Protein AF-A0A0C2CC56-F1 (afdb_monomer_lite)

InterPro domains:
  IPR000242 Tyrosine-specific protein phosphatase, PTPase domain [PF00102] (24-104)
  IPR000242 Tyrosine-specific protein phosphatase, PTPase domain [PR00700] (27-44)
  IPR000242 Tyrosine-specific protein phosphatase, PTPase domain [PR00700] (62-80)
  IPR000242 Tyrosine-specific protein phosphatase, PTPase domain [PS50055] (1-120)
  IPR000387 Tyrosine-specific protein phosphatases domain [PS50056] (48-109)
  IPR003595 Protein-tyrosine phosphatase, catalytic [SM00404] (28-116)
  IPR016130 Protein-tyrosine phosphatase, active site [PS00383] (65-75)
  IPR029021 Protein-tyrosine phosphatase-like [G3DSA:3.90.190.10] (19-112)
  IPR029021 Protein-tyrosine phosphatase-like [SSF52799] (1-109)
  IPR052782 Oocyte-to-zygote transition regulator [PTHR46163] (21-103)

Secondary structure (DSSP, 8-state):
--S-SEETTEE-S---S-SS--S--SS--------S--TTS--SS-THHHHHHHHHHTTS-S-EE--SSSSHHHHHHHHHHHHHHHHHTT-S--HHHHHHHHHHHHTT--S-EE------

pLDDT: mean 77.08, std 14.2, range [37.19, 93.75]

Structure (mmCIF, N/CA/C/O backbone):
data_AF-A0A0C2CC56-F1
#
_entry.id   AF-A0A0C2CC56-F1
#
loop_
_atom_site.group_PDB
_atom_site.id
_atom_site.type_symbol
_atom_site.label_atom_id
_atom_site.label_alt_id
_atom_site.label_comp_id
_atom_site.label_asym_id
_atom_site.label_entity_id
_atom_site.label_seq_id
_atom_site.pdbx_PDB_ins_code
_atom_site.Cartn_x
_atom_site.Cartn_y
_atom_site.Cartn_z
_atom_site.occupancy
_atom_site.B_iso_or_equiv
_atom_site.auth_seq_id
_atom_site.auth_comp_id
_atom_site.auth_asym_id
_atom_site.auth_atom_id
_atom_site.pdbx_PDB_model_num
ATOM 1 N N . MET A 1 1 ? -1.787 -0.848 -7.251 1.00 91.38 1 MET A N 1
ATOM 2 C CA . MET A 1 1 ? -0.434 -1.440 -7.243 1.00 91.38 1 MET A CA 1
ATOM 3 C C . MET A 1 1 ? 0.472 -0.763 -6.215 1.00 91.38 1 MET A C 1
ATOM 5 O O . MET A 1 1 ? 0.595 0.455 -6.232 1.00 91.38 1 MET A O 1
ATOM 9 N N . LEU A 1 2 ? 1.100 -1.536 -5.320 1.00 91.25 2 LEU A N 1
ATOM 10 C CA . LEU A 1 2 ? 1.951 -1.042 -4.216 1.00 91.25 2 LEU A CA 1
ATOM 11 C C . LEU A 1 2 ? 3.457 -1.315 -4.403 1.00 91.25 2 LEU A C 1
ATOM 13 O O . LEU A 1 2 ? 4.220 -1.233 -3.443 1.00 91.25 2 LEU A O 1
ATOM 17 N N . CYS A 1 3 ? 3.886 -1.728 -5.593 1.00 91.12 3 CYS A N 1
ATOM 18 C CA . CYS A 1 3 ? 5.291 -1.983 -5.905 1.00 91.12 3 CYS A CA 1
ATOM 19 C C . CYS A 1 3 ? 5.632 -1.470 -7.294 1.00 91.12 3 CYS A C 1
ATOM 21 O O . CYS A 1 3 ? 4.751 -1.382 -8.145 1.00 91.12 3 CYS A O 1
ATOM 23 N N . ASN A 1 4 ? 6.900 -1.173 -7.554 1.00 92.62 4 ASN A N 1
ATOM 24 C CA . ASN A 1 4 ? 7.348 -0.945 -8.928 1.00 92.62 4 ASN A CA 1
ATOM 25 C C . ASN A 1 4 ? 7.403 -2.273 -9.697 1.00 92.62 4 ASN A C 1
ATOM 27 O O . ASN A 1 4 ? 7.420 -3.343 -9.091 1.00 92.62 4 ASN A O 1
ATOM 31 N N . VAL A 1 5 ? 7.430 -2.213 -11.032 1.00 93.75 5 VAL A N 1
ATOM 32 C CA . VAL A 1 5 ? 7.683 -3.392 -11.891 1.00 93.75 5 VAL A CA 1
ATOM 33 C C . VAL A 1 5 ? 9.079 -3.954 -11.592 1.00 93.75 5 VAL A C 1
ATOM 35 O O . VAL A 1 5 ? 9.258 -5.165 -11.465 1.00 93.75 5 VAL A O 1
ATOM 38 N N . MET A 1 6 ? 10.045 -3.055 -11.372 1.00 92.88 6 MET A N 1
ATOM 39 C CA . MET A 1 6 ? 11.431 -3.355 -11.017 1.00 92.88 6 MET A CA 1
ATOM 40 C C . MET A 1 6 ? 11.840 -2.601 -9.747 1.00 92.88 6 MET A C 1
ATOM 42 O O . MET A 1 6 ? 11.600 -1.402 -9.629 1.00 92.88 6 MET A O 1
ATOM 46 N N . GLU A 1 7 ? 12.513 -3.280 -8.817 1.00 90.44 7 GLU A N 1
ATOM 47 C CA . GLU A 1 7 ? 13.088 -2.674 -7.607 1.00 90.44 7 GLU A CA 1
ATOM 48 C C . GLU A 1 7 ? 14.502 -3.226 -7.382 1.00 90.44 7 GLU A C 1
ATOM 50 O O . GLU A 1 7 ? 14.695 -4.442 -7.341 1.00 90.44 7 GLU A O 1
ATOM 55 N N . CYS A 1 8 ? 15.503 -2.346 -7.249 1.00 88.69 8 CYS A N 1
ATOM 56 C CA . CYS A 1 8 ? 16.918 -2.723 -7.078 1.00 88.69 8 CYS A CA 1
ATOM 57 C C . CYS A 1 8 ? 17.408 -3.758 -8.116 1.00 88.69 8 CYS A C 1
ATOM 59 O O . CYS A 1 8 ? 18.073 -4.733 -7.766 1.00 88.69 8 CYS A O 1
ATOM 61 N N . GLY A 1 9 ? 17.018 -3.583 -9.384 1.00 89.81 9 GLY A N 1
ATOM 62 C CA . GLY A 1 9 ? 17.383 -4.485 -10.483 1.00 89.81 9 GLY A CA 1
ATOM 63 C C . GLY A 1 9 ? 16.667 -5.840 -10.479 1.00 89.81 9 GLY A C 1
ATOM 64 O O . GLY A 1 9 ? 16.983 -6.686 -11.307 1.00 89.81 9 GLY A O 1
ATOM 65 N N . LYS A 1 10 ? 15.701 -6.064 -9.579 1.00 90.00 10 LYS A N 1
ATOM 66 C CA . LYS A 1 10 ? 14.931 -7.312 -9.502 1.00 90.00 10 LYS A CA 1
ATOM 67 C C . LYS A 1 10 ? 13.489 -7.095 -9.965 1.00 90.00 10 LYS A C 1
ATOM 69 O O . LYS A 1 10 ? 12.879 -6.111 -9.534 1.00 90.00 10 LYS A O 1
ATOM 74 N N . PRO A 1 11 ? 12.922 -8.013 -10.767 1.00 92.75 11 PRO A N 1
ATOM 75 C CA . PRO A 1 11 ? 11.511 -7.965 -11.121 1.00 92.75 11 PRO A CA 1
ATOM 76 C C . PRO A 1 11 ? 10.643 -8.204 -9.886 1.00 92.75 11 PRO A C 1
ATOM 78 O O . PRO A 1 11 ? 10.957 -9.032 -9.027 1.00 92.75 11 PRO A O 1
ATOM 81 N N . LYS A 1 12 ? 9.558 -7.438 -9.789 1.00 92.44 12 LYS A N 1
ATOM 82 C CA . LYS A 1 12 ? 8.592 -7.488 -8.685 1.00 92.44 12 LYS A CA 1
ATOM 83 C C . LYS A 1 12 ? 7.172 -7.739 -9.163 1.00 92.44 12 LYS A C 1
ATOM 85 O O . LYS A 1 12 ? 6.434 -8.435 -8.470 1.00 92.44 12 LYS A O 1
ATOM 90 N N . CYS A 1 13 ? 6.793 -7.192 -10.308 1.00 93.00 13 CYS A N 1
ATOM 91 C CA . CYS A 1 13 ? 5.484 -7.382 -10.917 1.00 93.00 13 CYS A CA 1
ATOM 92 C C . CYS A 1 13 ? 5.632 -7.220 -12.427 1.00 93.00 13 CYS A C 1
ATOM 94 O O . CYS A 1 13 ? 6.438 -6.404 -12.864 1.00 93.00 13 CYS A O 1
ATOM 96 N N . GLU A 1 14 ? 4.879 -7.981 -13.210 1.00 93.31 14 GLU A N 1
ATOM 97 C CA . GLU A 1 14 ? 4.813 -7.783 -14.656 1.00 93.31 14 GLU A CA 1
ATOM 98 C C . GLU A 1 14 ? 3.949 -6.563 -14.977 1.00 93.31 14 GLU A C 1
ATOM 100 O O . GLU A 1 14 ? 2.962 -6.279 -14.293 1.00 93.31 14 GLU A O 1
ATOM 105 N N . GLN A 1 15 ? 4.317 -5.822 -16.020 1.00 93.06 15 GLN A N 1
ATOM 106 C CA . GLN A 1 15 ? 3.496 -4.713 -16.478 1.00 93.06 15 GLN A CA 1
ATOM 107 C C . GLN A 1 15 ? 2.264 -5.257 -17.214 1.00 93.06 15 GLN A C 1
ATOM 109 O O . GLN A 1 15 ? 2.371 -5.748 -18.332 1.00 93.06 15 GLN A O 1
ATOM 114 N N . TYR A 1 16 ? 1.094 -5.134 -16.587 1.00 91.56 16 TYR A N 1
ATOM 115 C CA . TYR A 1 16 ? -0.184 -5.619 -17.125 1.00 91.56 16 TYR A CA 1
ATOM 116 C C . TYR A 1 16 ? -1.067 -4.516 -17.730 1.00 91.56 16 TYR A C 1
ATOM 118 O O . TYR A 1 16 ? -2.164 -4.797 -18.207 1.00 91.56 16 TYR A O 1
ATOM 126 N N . TRP A 1 17 ? -0.630 -3.254 -17.681 1.00 90.19 17 TRP A N 1
ATOM 127 C CA . TRP A 1 17 ? -1.315 -2.130 -18.322 1.00 90.19 17 TRP A CA 1
ATOM 128 C C . TRP A 1 17 ? -0.580 -1.717 -19.602 1.00 90.19 17 TRP A C 1
ATOM 130 O O . TRP A 1 17 ? 0.655 -1.789 -19.657 1.00 90.19 17 TRP A O 1
ATOM 140 N N . PRO A 1 18 ? -1.310 -1.261 -20.631 1.00 88.62 18 PRO A N 1
ATOM 141 C CA . PRO A 1 18 ? -0.695 -0.879 -21.890 1.00 88.62 18 PRO A CA 1
ATOM 142 C C . PRO A 1 18 ? 0.103 0.429 -21.745 1.00 88.62 18 PRO A C 1
ATOM 144 O O . PRO A 1 18 ? -0.241 1.297 -20.941 1.00 88.62 18 PRO A O 1
ATOM 147 N N . LEU A 1 19 ? 1.184 0.567 -22.522 1.00 85.50 19 LEU A N 1
ATOM 148 C CA . LEU A 1 19 ? 1.959 1.817 -22.618 1.00 85.50 19 LEU A CA 1
ATOM 149 C C . LEU A 1 19 ? 1.279 2.850 -23.527 1.00 85.50 19 LEU A C 1
ATOM 151 O O . LEU A 1 19 ? 1.541 4.045 -23.408 1.00 85.50 19 LEU A O 1
ATOM 155 N N . THR A 1 20 ? 0.408 2.383 -24.417 1.00 84.06 20 THR A N 1
ATOM 156 C CA . THR A 1 20 ? -0.322 3.170 -25.410 1.00 84.06 20 THR A CA 1
ATOM 157 C C . THR A 1 20 ? -1.819 2.899 -25.286 1.00 84.06 20 THR A C 1
ATOM 159 O O . THR A 1 20 ? -2.249 1.777 -25.022 1.00 84.06 20 THR A O 1
ATOM 162 N N . ALA A 1 21 ? -2.637 3.943 -25.409 1.00 77.25 21 ALA A N 1
ATOM 163 C CA . ALA A 1 21 ? -4.088 3.810 -25.339 1.00 77.25 21 ALA A CA 1
ATOM 164 C C . ALA A 1 21 ? -4.632 3.508 -26.740 1.00 77.25 21 ALA A C 1
ATOM 166 O O . ALA A 1 21 ? -4.942 4.425 -27.493 1.00 77.25 21 ALA A O 1
ATOM 167 N N . ASP A 1 22 ? -4.736 2.226 -27.086 1.00 68.88 22 ASP A N 1
ATOM 168 C CA . ASP A 1 22 ? -5.030 1.823 -28.468 1.00 68.88 22 ASP A CA 1
ATOM 169 C C . ASP A 1 22 ? -6.518 1.525 -28.729 1.00 68.88 22 ASP A C 1
ATOM 171 O O . ASP A 1 22 ? -6.892 1.098 -29.821 1.00 68.88 22 ASP A O 1
ATOM 175 N N . THR A 1 23 ? -7.417 1.724 -27.755 1.00 68.81 23 THR A N 1
ATOM 176 C CA . THR A 1 23 ? -8.850 1.428 -27.954 1.00 68.81 23 THR A CA 1
ATOM 177 C C . THR A 1 23 ? -9.760 2.254 -27.037 1.00 68.81 23 THR A C 1
ATOM 179 O O . THR A 1 23 ? -9.436 2.423 -25.858 1.00 68.81 23 THR A O 1
ATOM 182 N N . PRO A 1 24 ? -10.922 2.744 -27.518 1.00 70.69 24 PRO A N 1
ATOM 183 C CA . PRO A 1 24 ? -11.949 3.294 -26.637 1.00 70.69 24 PRO A CA 1
ATOM 184 C C . PRO A 1 24 ? -12.420 2.217 -25.648 1.00 70.69 24 PRO A C 1
ATOM 186 O O . PRO A 1 24 ? -12.920 1.163 -26.038 1.00 70.69 24 PRO A O 1
ATOM 189 N N . ALA A 1 25 ? -12.219 2.471 -24.355 1.00 65.06 25 ALA A N 1
ATOM 190 C CA . ALA A 1 25 ? -12.508 1.507 -23.302 1.00 65.06 25 ALA A CA 1
ATOM 191 C C . ALA A 1 25 ? -14.016 1.434 -23.001 1.00 65.06 25 ALA A C 1
ATOM 193 O O . 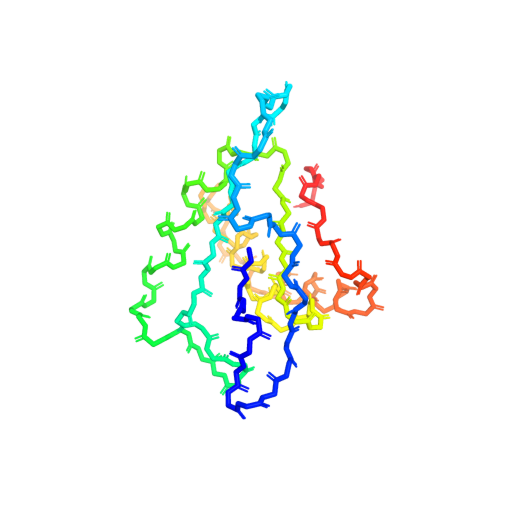ALA A 1 25 ? -14.644 2.445 -22.695 1.00 65.06 25 ALA A O 1
ATOM 194 N N . GLN A 1 26 ? -14.584 0.224 -23.023 1.00 77.75 26 GLN A N 1
ATOM 195 C CA . GLN A 1 26 ? -15.968 -0.042 -22.600 1.00 77.75 26 GLN A CA 1
ATOM 196 C C . GLN A 1 26 ? -16.141 0.042 -21.068 1.00 77.75 26 GLN A C 1
ATOM 198 O O . GLN A 1 26 ? -17.238 0.299 -20.571 1.00 77.75 26 GLN A O 1
ATOM 203 N N . HIS A 1 27 ? -15.048 -0.137 -20.316 1.00 82.06 27 HIS A N 1
ATOM 204 C CA . HIS A 1 27 ? -14.996 -0.041 -18.858 1.00 82.06 27 HIS A CA 1
ATOM 205 C C . HIS A 1 27 ? -13.787 0.785 -18.416 1.00 82.06 27 HIS A C 1
ATOM 207 O O . HIS A 1 27 ? -12.667 0.545 -18.866 1.00 82.06 27 HIS A O 1
ATOM 213 N N . SER A 1 28 ? -14.010 1.750 -17.523 1.00 81.44 28 SER A N 1
ATOM 214 C CA . SER A 1 28 ? -12.948 2.569 -16.941 1.00 81.44 28 SER A CA 1
ATOM 215 C C . SER A 1 28 ? -12.424 1.936 -15.652 1.00 81.44 28 SER A C 1
ATOM 217 O O . SER A 1 28 ? -13.185 1.557 -14.764 1.00 81.44 28 SER A O 1
ATOM 219 N N . VAL A 1 29 ? -11.101 1.833 -15.542 1.00 84.25 29 VAL A N 1
ATOM 220 C CA . VAL A 1 29 ? -10.411 1.366 -14.335 1.00 84.25 29 VAL A CA 1
ATOM 221 C C . VAL A 1 29 ? -9.425 2.444 -13.911 1.00 84.25 29 VAL A C 1
ATOM 223 O O . VAL A 1 29 ? -8.557 2.834 -14.688 1.00 84.25 29 VAL A O 1
ATOM 226 N N . GLU A 1 30 ? -9.541 2.925 -12.674 1.00 85.38 30 GLU A N 1
ATOM 227 C CA . GLU A 1 30 ? -8.559 3.849 -12.105 1.00 85.38 30 GLU A CA 1
ATOM 228 C C . GLU A 1 30 ? -7.420 3.044 -11.467 1.00 85.38 30 GLU A C 1
ATOM 230 O O . GLU A 1 30 ? -7.591 2.387 -10.437 1.00 85.38 30 GLU A O 1
ATOM 235 N N . HIS A 1 31 ? -6.244 3.073 -12.096 1.00 87.81 31 HIS A N 1
ATOM 236 C CA . HIS A 1 31 ? -5.073 2.358 -11.603 1.00 87.81 31 HIS A CA 1
ATOM 237 C C . HIS A 1 31 ? -4.187 3.266 -10.740 1.00 87.81 31 HIS A C 1
ATOM 239 O O . HIS A 1 31 ? -3.501 4.158 -11.234 1.00 87.81 31 HIS A O 1
ATOM 245 N N . PHE A 1 32 ? -4.172 3.010 -9.431 1.00 88.81 32 PHE A N 1
ATOM 246 C CA . PHE A 1 32 ? -3.292 3.698 -8.487 1.00 88.81 32 PHE A CA 1
ATOM 247 C C . PHE A 1 32 ? -1.971 2.959 -8.314 1.00 88.81 32 PHE A C 1
ATOM 249 O O . PHE A 1 32 ? -1.947 1.846 -7.780 1.00 88.81 32 PHE A O 1
ATOM 256 N N . HIS A 1 33 ? -0.868 3.601 -8.690 1.00 90.88 33 HIS A N 1
ATOM 257 C CA . HIS A 1 33 ? 0.477 3.057 -8.529 1.00 90.88 33 HIS A CA 1
ATOM 258 C C . HIS A 1 33 ? 1.263 3.828 -7.465 1.00 90.88 33 HIS A C 1
ATOM 260 O O . HIS A 1 33 ? 1.609 4.990 -7.656 1.00 90.88 33 HIS A O 1
ATOM 266 N N . TRP A 1 34 ? 1.544 3.181 -6.331 1.00 89.19 34 TRP A N 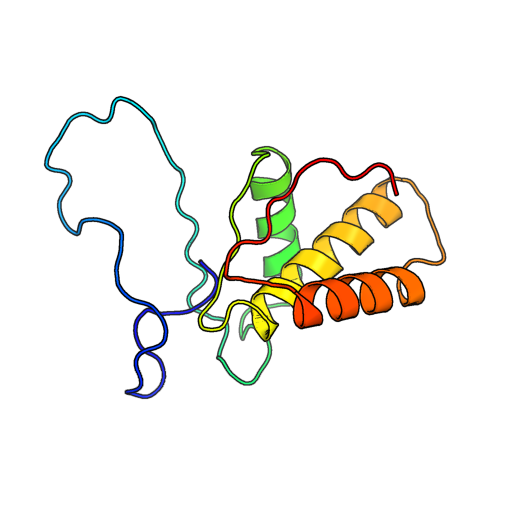1
ATOM 267 C CA . TRP A 1 34 ? 2.403 3.739 -5.287 1.00 89.19 34 TRP A CA 1
ATOM 268 C C . TRP A 1 34 ? 3.837 3.231 -5.461 1.00 89.19 34 TRP A C 1
ATOM 270 O O . TRP A 1 34 ? 4.133 2.069 -5.186 1.00 89.19 34 TRP A O 1
ATOM 280 N N . THR A 1 35 ? 4.717 4.114 -5.924 1.00 87.31 35 THR A N 1
ATOM 281 C CA . THR A 1 35 ? 6.099 3.792 -6.323 1.00 87.31 35 THR A CA 1
ATOM 282 C C . THR A 1 35 ? 7.138 4.001 -5.217 1.00 87.31 35 THR A C 1
ATOM 284 O O . THR A 1 35 ? 8.257 3.503 -5.318 1.00 87.31 35 THR A O 1
ATOM 287 N N . ASP A 1 36 ? 6.762 4.703 -4.148 1.00 86.12 36 ASP A N 1
ATOM 288 C CA . ASP A 1 36 ? 7.638 5.135 -3.050 1.00 86.12 36 ASP A CA 1
ATOM 289 C C . ASP A 1 36 ? 7.618 4.190 -1.826 1.00 86.12 36 ASP A C 1
ATOM 291 O O . ASP A 1 36 ? 8.046 4.543 -0.727 1.00 86.12 36 ASP A O 1
ATOM 295 N N . TRP A 1 37 ? 7.092 2.972 -1.990 1.00 87.50 37 TRP A N 1
ATOM 296 C CA . TRP A 1 37 ? 7.105 1.954 -0.939 1.00 87.50 37 TRP A CA 1
ATOM 297 C C . TRP A 1 37 ? 8.134 0.862 -1.259 1.00 87.50 37 TRP A C 1
ATOM 299 O O . TRP A 1 37 ? 7.842 -0.007 -2.081 1.00 87.50 37 TRP A O 1
ATOM 309 N N . PRO A 1 38 ? 9.314 0.851 -0.613 1.00 82.75 38 PRO A N 1
ATOM 310 C CA . PRO A 1 38 ? 10.331 -0.173 -0.840 1.00 82.75 38 PRO A CA 1
ATOM 311 C C . PRO A 1 38 ? 9.896 -1.559 -0.332 1.00 82.75 38 PRO A C 1
ATOM 313 O O . PRO A 1 38 ? 9.142 -1.680 0.631 1.00 82.75 38 PRO A O 1
ATOM 316 N N . ASP A 1 39 ? 10.424 -2.628 -0.939 1.00 70.94 39 ASP A N 1
ATOM 317 C CA . ASP A 1 39 ? 10.073 -4.020 -0.604 1.00 70.94 39 ASP A CA 1
ATOM 318 C C . ASP A 1 39 ? 10.337 -4.418 0.856 1.00 70.94 39 ASP A C 1
ATOM 320 O O . ASP A 1 39 ? 9.641 -5.262 1.417 1.00 70.94 39 ASP A O 1
ATOM 324 N N . ARG A 1 40 ? 11.362 -3.820 1.471 1.00 72.31 40 ARG A N 1
ATOM 325 C CA . ARG A 1 40 ? 11.824 -4.130 2.831 1.00 72.31 40 ARG A CA 1
ATOM 326 C C . ARG A 1 40 ? 11.878 -2.872 3.684 1.00 72.31 40 ARG A C 1
ATOM 328 O O . ARG A 1 40 ? 12.938 -2.470 4.151 1.00 72.31 40 ARG A O 1
ATOM 335 N N . GLY A 1 41 ? 10.724 -2.243 3.853 1.00 78.56 41 GLY A N 1
ATOM 336 C CA . GLY A 1 41 ? 10.604 -1.051 4.674 1.00 78.56 41 GLY A CA 1
ATOM 337 C C . GLY A 1 41 ? 9.190 -0.493 4.703 1.00 78.56 41 GLY A C 1
ATOM 338 O O . GLY A 1 41 ? 8.202 -1.170 4.406 1.00 78.56 41 GLY A O 1
ATOM 339 N N . VAL A 1 42 ? 9.122 0.775 5.075 1.00 81.81 42 VAL A N 1
ATOM 340 C CA . VAL A 1 42 ? 7.910 1.593 5.078 1.00 81.81 42 VAL A CA 1
ATOM 341 C C . VAL A 1 42 ? 7.996 2.613 3.938 1.00 81.81 42 VAL A C 1
ATOM 343 O O . VAL A 1 42 ? 9.095 2.818 3.420 1.00 81.81 42 VAL A O 1
ATOM 346 N N . PRO A 1 43 ? 6.880 3.234 3.514 1.00 81.62 43 PRO A N 1
ATOM 347 C CA . PRO A 1 43 ? 6.924 4.316 2.533 1.00 81.62 43 PRO A CA 1
ATOM 348 C C . PRO A 1 43 ? 7.905 5.417 2.955 1.00 81.62 43 PRO A C 1
ATOM 350 O O . PRO A 1 43 ? 7.948 5.762 4.137 1.00 81.62 43 PRO A O 1
ATOM 353 N N . ASN A 1 44 ? 8.678 5.970 2.014 1.00 77.12 44 ASN A N 1
ATOM 354 C CA . ASN A 1 44 ? 9.617 7.055 2.340 1.00 77.12 44 ASN A CA 1
ATOM 355 C C . ASN A 1 44 ? 8.881 8.385 2.577 1.00 77.12 44 ASN A C 1
ATOM 357 O O . ASN A 1 44 ? 9.318 9.235 3.352 1.00 77.12 44 ASN A O 1
ATOM 361 N N . SER A 1 45 ? 7.740 8.560 1.917 1.00 70.69 45 SER A N 1
ATOM 362 C CA . SER A 1 45 ? 6.771 9.625 2.156 1.00 70.69 45 SER A CA 1
ATOM 363 C C . SER A 1 45 ? 6.102 9.495 3.530 1.00 70.69 45 SER A C 1
ATOM 365 O O . SER A 1 45 ? 5.907 8.405 4.065 1.00 70.69 45 SER A O 1
ATOM 367 N N . THR A 1 46 ? 5.724 10.638 4.113 1.00 67.06 46 THR A N 1
ATOM 368 C CA . THR A 1 46 ? 5.123 10.741 5.454 1.00 67.06 46 THR A CA 1
ATOM 369 C C . THR A 1 46 ? 3.977 9.744 5.666 1.00 67.06 46 THR A C 1
ATOM 371 O O . THR A 1 46 ? 3.150 9.550 4.775 1.00 67.06 46 THR A O 1
ATOM 374 N N . THR A 1 47 ? 3.828 9.235 6.896 1.00 66.56 47 THR A N 1
ATOM 375 C CA . THR A 1 47 ? 2.764 8.316 7.360 1.00 66.56 47 THR A CA 1
ATOM 376 C C . THR A 1 47 ? 1.343 8.687 6.903 1.00 66.56 47 THR A C 1
ATOM 378 O O . THR A 1 47 ? 0.478 7.826 6.800 1.00 66.56 47 THR A O 1
ATOM 381 N N . LEU A 1 48 ? 1.071 9.955 6.580 1.00 78.62 48 LEU A N 1
ATOM 382 C CA . LEU A 1 48 ? -0.230 10.424 6.093 1.00 78.62 48 LEU A CA 1
ATOM 383 C C . LEU A 1 48 ? -0.590 9.981 4.665 1.00 78.62 48 LEU A C 1
ATOM 385 O O . LEU A 1 48 ? -1.767 10.029 4.304 1.00 78.62 48 LEU A O 1
ATOM 389 N N . ALA A 1 49 ? 0.382 9.572 3.843 1.00 81.31 49 ALA A N 1
ATOM 390 C CA . ALA A 1 49 ? 0.144 9.175 2.454 1.00 81.31 49 ALA A CA 1
ATOM 391 C C . ALA A 1 49 ? -0.861 8.015 2.348 1.00 81.31 49 ALA A C 1
ATOM 393 O O . ALA A 1 49 ? -1.750 8.042 1.495 1.00 81.31 49 ALA A O 1
ATOM 394 N N . ILE A 1 50 ? -0.799 7.060 3.284 1.00 83.69 50 ILE A N 1
ATOM 395 C CA . ILE A 1 50 ? -1.723 5.924 3.309 1.00 83.69 50 ILE A CA 1
ATOM 396 C C . ILE A 1 50 ? -3.160 6.364 3.585 1.00 83.69 50 ILE A C 1
ATOM 398 O O . ILE A 1 50 ? -4.069 5.927 2.894 1.00 83.69 50 ILE A O 1
ATOM 402 N N . PHE A 1 51 ? -3.377 7.297 4.515 1.00 83.62 51 PHE A N 1
ATOM 403 C CA . PHE A 1 51 ? -4.716 7.799 4.824 1.00 83.62 51 PHE A CA 1
ATOM 404 C C . PHE A 1 51 ? -5.299 8.614 3.668 1.00 83.62 51 PHE A C 1
ATOM 406 O O . PHE A 1 51 ? -6.490 8.514 3.382 1.00 83.62 51 PHE A O 1
ATOM 413 N N . ARG A 1 52 ? -4.467 9.396 2.965 1.00 84.19 52 ARG A N 1
ATOM 414 C CA . ARG A 1 52 ? -4.891 10.109 1.749 1.00 84.19 52 ARG A CA 1
ATOM 415 C C . ARG A 1 52 ? -5.329 9.138 0.657 1.00 84.19 52 ARG A C 1
ATOM 417 O O . ARG A 1 52 ? -6.371 9.360 0.045 1.00 84.19 52 ARG A O 1
ATOM 424 N N . MET A 1 53 ? -4.566 8.065 0.447 1.00 83.12 53 MET A N 1
ATOM 425 C CA . MET A 1 53 ? -4.930 7.018 -0.502 1.00 83.12 53 MET A CA 1
ATOM 426 C C . MET A 1 53 ? -6.221 6.316 -0.070 1.00 83.12 53 MET A C 1
ATOM 428 O O . MET A 1 53 ? -7.171 6.303 -0.847 1.00 83.12 53 MET A O 1
ATOM 432 N N . LEU A 1 54 ? -6.306 5.839 1.176 1.00 82.38 54 LEU A N 1
ATOM 433 C CA . LEU A 1 54 ? -7.478 5.140 1.712 1.00 82.38 54 LEU A CA 1
ATOM 434 C C . LEU A 1 54 ? -8.766 5.958 1.582 1.00 82.38 54 LEU A C 1
ATOM 436 O O . LEU A 1 54 ? -9.773 5.427 1.129 1.00 82.38 54 LEU A O 1
ATOM 440 N N . ARG A 1 55 ? -8.737 7.269 1.856 1.00 81.62 55 ARG A N 1
ATOM 441 C CA . ARG A 1 55 ? -9.904 8.146 1.631 1.00 81.62 55 ARG A CA 1
ATOM 442 C C . ARG A 1 55 ? -10.372 8.175 0.175 1.00 81.62 55 ARG A C 1
ATOM 444 O O . ARG A 1 55 ? -11.564 8.361 -0.065 1.00 81.62 55 ARG A O 1
ATOM 451 N N . LYS A 1 56 ? -9.457 8.017 -0.787 1.00 78.19 56 LYS A N 1
ATOM 452 C CA . LYS A 1 56 ? -9.781 7.991 -2.217 1.00 78.19 56 LYS A CA 1
ATOM 453 C C . LYS A 1 56 ? -10.314 6.618 -2.642 1.00 78.19 56 LYS A C 1
ATOM 455 O O . LYS A 1 56 ? -11.390 6.557 -3.226 1.00 78.19 56 LYS A O 1
ATOM 460 N N . VAL A 1 57 ? -9.622 5.525 -2.300 1.00 74.25 57 VAL A N 1
ATOM 461 C CA . VAL A 1 57 ? -10.019 4.160 -2.715 1.00 74.25 57 VAL A CA 1
ATOM 462 C C . VAL A 1 57 ? -11.201 3.583 -1.934 1.00 74.25 57 VAL A C 1
ATOM 464 O O . VAL A 1 57 ? -11.956 2.802 -2.505 1.00 74.25 57 VAL A O 1
ATOM 467 N N . ASN A 1 58 ? -11.449 3.990 -0.683 1.00 71.44 58 ASN A N 1
ATOM 468 C CA . ASN A 1 58 ? -12.584 3.471 0.098 1.00 71.44 58 ASN A CA 1
ATOM 469 C C . ASN A 1 58 ? -13.952 3.836 -0.479 1.00 71.44 58 ASN A C 1
ATOM 471 O O . ASN A 1 58 ? -14.937 3.172 -0.167 1.00 71.44 58 ASN A O 1
ATOM 475 N N . ARG A 1 59 ? -14.016 4.860 -1.333 1.00 69.62 59 ARG A N 1
ATOM 476 C CA . ARG A 1 59 ? -15.230 5.238 -2.064 1.00 69.62 59 ARG A CA 1
ATOM 477 C C . ARG A 1 59 ? -15.458 4.407 -3.332 1.00 69.62 59 ARG A C 1
ATOM 479 O O . ARG A 1 59 ? -16.522 4.516 -3.925 1.00 69.62 59 ARG A O 1
ATOM 486 N N . LEU A 1 60 ? -14.476 3.605 -3.746 1.00 66.12 60 LEU A N 1
ATOM 487 C CA . LEU A 1 60 ? -14.420 2.925 -5.044 1.00 66.12 60 LEU A CA 1
ATOM 488 C C . LEU A 1 60 ? -14.494 1.393 -4.892 1.00 66.12 60 LEU A C 1
ATOM 490 O O . LEU A 1 60 ? -13.781 0.659 -5.569 1.00 66.12 60 LEU A O 1
ATOM 494 N N . THR A 1 61 ? -15.317 0.889 -3.968 1.00 67.94 61 THR A N 1
ATOM 495 C CA . THR A 1 61 ? -15.452 -0.559 -3.733 1.00 67.94 61 THR A CA 1
ATOM 496 C C . THR A 1 61 ? -16.299 -1.233 -4.820 1.00 67.94 61 THR A C 1
ATOM 498 O O . THR A 1 61 ? -17.386 -0.729 -5.107 1.00 67.94 61 THR A O 1
ATOM 501 N N . PRO A 1 62 ? -15.885 -2.396 -5.356 1.00 75.62 62 PRO A N 1
ATOM 502 C CA . PRO A 1 62 ? -14.727 -3.197 -4.945 1.00 75.62 62 PRO A CA 1
ATOM 503 C C . PRO A 1 62 ? -13.390 -2.690 -5.523 1.00 75.62 62 PRO A C 1
ATOM 505 O O . PRO A 1 62 ? -13.293 -2.366 -6.701 1.00 75.62 62 PRO A O 1
ATOM 508 N N . CYS A 1 63 ? -12.336 -2.684 -4.697 1.00 83.19 63 CYS A N 1
ATOM 509 C CA . CYS A 1 63 ? -10.972 -2.311 -5.094 1.00 83.19 63 CYS A CA 1
ATOM 510 C C . CYS A 1 63 ? -10.047 -3.539 -5.096 1.00 83.19 63 CYS A C 1
ATOM 512 O O . CYS A 1 63 ? -10.216 -4.447 -4.283 1.00 83.19 63 CYS A O 1
ATOM 514 N N . VAL A 1 64 ? -9.051 -3.553 -5.986 1.00 87.19 64 VAL A N 1
ATOM 515 C CA . VAL A 1 64 ? -7.982 -4.559 -6.016 1.00 87.19 64 VAL A CA 1
ATOM 516 C C . VAL A 1 64 ? -6.684 -3.941 -5.506 1.00 87.19 64 VAL A C 1
ATOM 518 O O . VAL A 1 64 ? -6.192 -2.950 -6.048 1.00 87.19 64 VAL A O 1
ATOM 521 N N . VAL A 1 65 ? -6.085 -4.568 -4.492 1.00 87.62 65 VAL A N 1
ATOM 522 C CA . VAL A 1 65 ? -4.786 -4.164 -3.9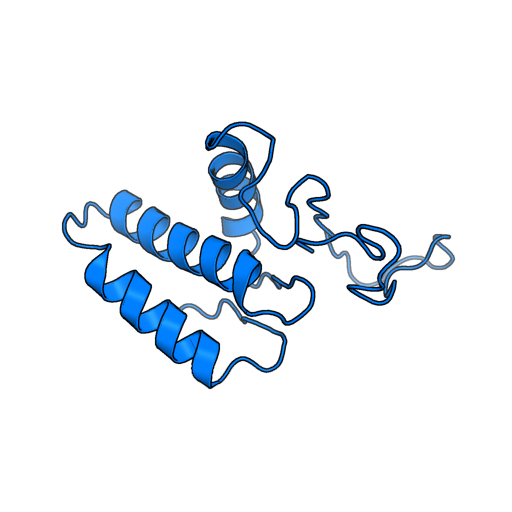39 1.00 87.62 65 VAL A CA 1
ATOM 523 C C . VAL A 1 65 ? -3.798 -5.317 -4.077 1.00 87.62 65 VAL A C 1
ATOM 525 O O . VAL A 1 65 ? -4.068 -6.435 -3.645 1.00 87.62 65 VAL A O 1
ATOM 528 N N . HIS A 1 66 ? -2.634 -5.034 -4.657 1.00 90.62 66 HIS A N 1
ATOM 529 C CA . HIS A 1 66 ? -1.541 -5.994 -4.793 1.00 90.62 66 HIS A CA 1
ATOM 530 C C . HIS A 1 66 ? -0.179 -5.300 -4.655 1.00 90.62 66 HIS A C 1
ATOM 532 O O . HIS A 1 66 ? -0.057 -4.081 -4.828 1.00 90.62 66 HIS A O 1
ATOM 538 N N . CYS A 1 67 ? 0.850 -6.098 -4.379 1.00 89.94 67 CYS A N 1
ATOM 539 C CA . CYS A 1 67 ? 2.257 -5.710 -4.436 1.00 89.94 67 CYS A CA 1
ATOM 540 C C . CYS A 1 67 ? 3.005 -6.689 -5.356 1.00 89.94 67 CYS A C 1
ATOM 542 O O . CYS A 1 67 ? 2.529 -6.938 -6.460 1.00 89.94 67 CYS A O 1
AT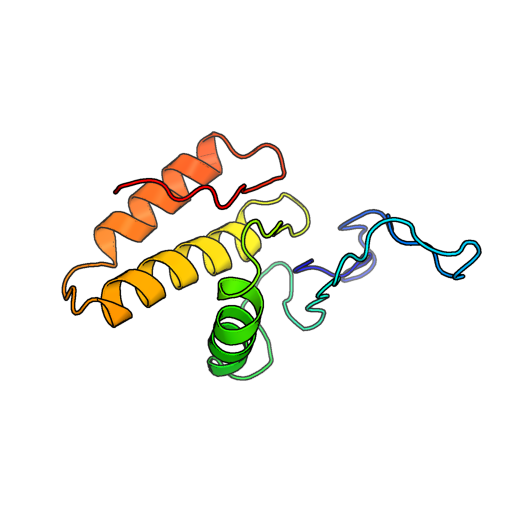OM 544 N N . SER A 1 68 ? 4.133 -7.243 -4.903 1.00 90.19 68 SER A N 1
ATOM 545 C CA . SER A 1 68 ? 4.839 -8.332 -5.582 1.00 90.19 68 SER A CA 1
ATOM 546 C C . SER A 1 68 ? 4.241 -9.690 -5.189 1.00 90.19 68 SER A C 1
ATOM 548 O O . SER A 1 68 ? 3.361 -10.192 -5.872 1.00 90.19 68 SER A O 1
ATOM 550 N N . ALA A 1 69 ? 4.604 -10.230 -4.019 1.00 86.31 69 ALA A N 1
ATOM 551 C CA . ALA A 1 69 ? 4.063 -11.497 -3.505 1.00 86.31 69 ALA A CA 1
ATOM 552 C C . ALA A 1 69 ? 2.641 -11.394 -2.914 1.00 86.31 69 ALA A C 1
ATOM 554 O O . ALA A 1 69 ? 2.117 -12.362 -2.381 1.00 86.31 69 ALA A O 1
ATOM 555 N N . GLY A 1 70 ? 2.048 -10.199 -2.892 1.00 83.88 70 GLY A N 1
ATOM 556 C CA . GLY A 1 70 ? 0.698 -9.986 -2.369 1.00 83.88 70 GLY A CA 1
ATOM 557 C C . GLY A 1 70 ? 0.551 -10.028 -0.843 1.00 83.88 70 GLY A C 1
ATOM 558 O O . GLY A 1 70 ? -0.556 -9.821 -0.375 1.00 83.88 70 GLY A O 1
ATOM 559 N N . ILE A 1 71 ? 1.613 -10.235 -0.055 1.00 84.19 71 ILE A N 1
ATOM 560 C CA . ILE A 1 71 ? 1.490 -10.445 1.405 1.00 84.19 71 ILE A CA 1
ATOM 561 C C . ILE A 1 71 ? 1.874 -9.202 2.220 1.00 84.19 71 ILE A C 1
ATOM 563 O O . ILE A 1 71 ? 1.054 -8.685 2.970 1.00 84.19 71 ILE A O 1
ATOM 567 N N . GLY A 1 72 ? 3.106 -8.698 2.080 1.00 84.88 72 GLY A N 1
ATOM 568 C CA . GLY A 1 72 ? 3.652 -7.665 2.976 1.00 84.88 72 GLY A CA 1
ATOM 569 C C . GLY A 1 72 ? 2.942 -6.311 2.869 1.00 84.88 72 GLY A C 1
ATOM 570 O O . GLY A 1 72 ? 2.122 -5.954 3.709 1.00 84.88 72 GLY A O 1
ATOM 571 N N . ARG A 1 73 ? 3.244 -5.548 1.811 1.00 88.12 73 ARG A N 1
ATOM 572 C CA . ARG A 1 73 ? 2.668 -4.208 1.575 1.00 88.12 73 ARG A CA 1
ATOM 573 C C . ARG A 1 73 ? 1.138 -4.245 1.471 1.00 88.12 73 ARG A C 1
ATOM 575 O O . ARG A 1 73 ? 0.460 -3.412 2.066 1.00 88.12 73 ARG A O 1
ATOM 582 N N . THR A 1 74 ? 0.602 -5.252 0.778 1.00 88.44 74 THR A N 1
ATOM 583 C CA . THR A 1 74 ? -0.845 -5.474 0.658 1.00 88.44 74 THR A CA 1
ATOM 584 C C . THR A 1 74 ? -1.493 -5.698 2.021 1.00 88.44 74 THR A C 1
ATOM 586 O O . THR A 1 74 ? -2.441 -4.995 2.353 1.00 88.44 74 THR A O 1
ATOM 589 N N . GLY A 1 75 ? -0.963 -6.616 2.837 1.00 85.44 75 GLY A N 1
ATOM 590 C CA . GLY A 1 75 ? -1.486 -6.898 4.173 1.00 85.44 75 GLY A CA 1
ATOM 591 C C . GLY A 1 75 ? -1.428 -5.682 5.094 1.00 85.44 75 GLY A C 1
ATOM 592 O O . GLY A 1 75 ? -2.369 -5.447 5.847 1.00 85.44 75 GLY A O 1
ATOM 593 N N . THR A 1 76 ? -0.380 -4.858 4.984 1.00 86.31 76 THR A N 1
ATOM 594 C CA . THR A 1 76 ? -0.282 -3.589 5.720 1.00 86.31 76 THR A CA 1
ATOM 595 C C . THR A 1 76 ? -1.391 -2.614 5.326 1.00 86.31 76 THR A C 1
ATOM 597 O O . THR A 1 76 ? -2.055 -2.073 6.206 1.00 86.31 76 THR A O 1
ATOM 600 N N . VAL A 1 77 ? -1.639 -2.405 4.027 1.00 86.56 77 VAL A N 1
ATOM 601 C CA . VAL A 1 77 ? -2.722 -1.515 3.563 1.00 86.56 77 VAL A CA 1
ATOM 602 C C . VAL A 1 77 ? -4.093 -2.036 3.990 1.00 86.56 77 VAL A C 1
ATOM 604 O O . VAL A 1 77 ? -4.885 -1.266 4.523 1.00 86.56 77 VAL A O 1
ATOM 607 N N . VAL A 1 78 ? -4.351 -3.337 3.824 1.00 84.19 78 VAL A N 1
ATOM 608 C CA . VAL A 1 78 ? -5.614 -3.973 4.234 1.00 84.19 78 VAL A CA 1
ATOM 609 C C . VAL A 1 78 ? -5.823 -3.847 5.744 1.00 84.19 78 VAL A C 1
ATOM 611 O O . VAL A 1 78 ? -6.889 -3.431 6.189 1.00 84.19 78 VAL A O 1
ATOM 614 N N . GLY A 1 79 ? -4.802 -4.150 6.548 1.00 84.62 79 GLY A N 1
ATOM 615 C CA . GLY A 1 79 ? -4.886 -4.044 8.004 1.00 84.62 79 GLY A CA 1
ATOM 616 C C . GLY A 1 79 ? -5.155 -2.616 8.477 1.00 84.62 79 GLY A C 1
ATOM 617 O O . GLY A 1 79 ? -5.978 -2.410 9.368 1.00 84.62 79 GLY A O 1
ATOM 618 N N . ILE A 1 80 ? -4.502 -1.626 7.860 1.00 85.81 80 ILE A N 1
ATOM 619 C CA . ILE A 1 80 ? -4.731 -0.212 8.174 1.00 85.81 80 ILE A CA 1
ATOM 620 C C . ILE A 1 80 ? -6.137 0.218 7.759 1.00 85.81 80 ILE A C 1
ATOM 622 O O . ILE A 1 80 ? -6.785 0.901 8.545 1.00 85.81 80 ILE A O 1
ATOM 626 N N . ASP A 1 81 ? -6.638 -0.201 6.593 1.00 85.06 81 ASP A N 1
ATOM 627 C CA . ASP A 1 81 ? -8.012 0.100 6.171 1.00 85.06 81 ASP A CA 1
ATOM 628 C C . ASP A 1 81 ? -9.049 -0.447 7.160 1.00 85.06 81 ASP A C 1
ATOM 630 O O . ASP A 1 81 ? -9.945 0.274 7.600 1.00 85.06 81 ASP A O 1
ATOM 634 N N . MET A 1 82 ? -8.886 -1.699 7.592 1.00 81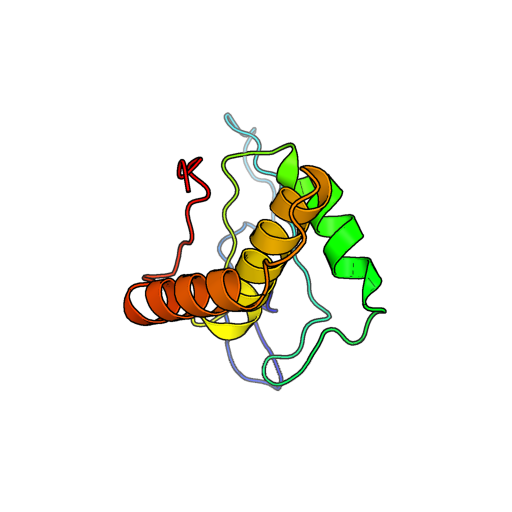.69 82 MET A N 1
ATOM 635 C CA . MET A 1 82 ? -9.778 -2.310 8.578 1.00 81.69 82 MET A CA 1
ATOM 636 C C . MET A 1 82 ? -9.783 -1.554 9.905 1.00 81.69 82 MET A C 1
ATOM 638 O O . MET A 1 82 ? -10.847 -1.293 10.466 1.00 81.69 82 MET A O 1
ATOM 642 N N . ILE A 1 83 ? -8.598 -1.200 10.414 1.00 84.25 83 ILE A N 1
ATOM 643 C CA . ILE A 1 83 ? -8.468 -0.407 11.640 1.00 84.25 83 ILE A CA 1
ATOM 644 C C . ILE A 1 83 ? -9.124 0.960 11.439 1.00 84.25 83 ILE A C 1
ATOM 646 O O . ILE A 1 83 ? -9.915 1.383 12.275 1.00 84.25 83 ILE A O 1
ATOM 650 N N . TYR A 1 84 ? -8.836 1.627 10.321 1.00 83.81 84 TYR A N 1
ATOM 651 C CA . TYR A 1 84 ? -9.348 2.956 10.002 1.00 83.81 84 TYR A CA 1
ATOM 652 C C . TYR A 1 84 ? -10.881 2.982 9.961 1.00 83.81 84 TYR A C 1
ATOM 654 O O . TYR A 1 84 ? -11.489 3.787 10.660 1.00 83.81 84 TYR A O 1
ATOM 662 N N . ARG A 1 85 ? -11.517 2.043 9.249 1.00 81.25 85 ARG A N 1
ATOM 663 C CA . ARG A 1 85 ? -12.986 1.938 9.168 1.00 81.25 85 ARG A CA 1
ATOM 664 C C . ARG A 1 85 ? -13.644 1.675 10.524 1.00 81.25 85 ARG A C 1
ATOM 666 O O . ARG A 1 85 ? -14.745 2.155 10.775 1.00 81.25 85 ARG A O 1
ATOM 673 N N . ARG A 1 86 ? -12.992 0.912 11.404 1.00 82.62 86 ARG A N 1
ATOM 674 C CA . ARG A 1 86 ? -13.488 0.631 12.763 1.00 82.62 86 ARG A CA 1
ATOM 675 C C . ARG A 1 86 ? -13.333 1.834 13.688 1.00 82.62 86 ARG A C 1
ATOM 677 O O . ARG A 1 86 ? -14.251 2.155 14.439 1.00 82.62 86 ARG A O 1
ATOM 684 N N . LEU A 1 87 ? -12.208 2.541 13.588 1.00 83.69 87 LEU A N 1
ATOM 685 C CA . LEU A 1 87 ? -11.997 3.803 14.298 1.00 83.69 87 LEU A CA 1
ATOM 686 C C . LEU A 1 87 ? -13.015 4.866 13.860 1.00 83.69 87 LEU A C 1
ATOM 688 O O . LEU A 1 87 ? -13.563 5.554 14.716 1.00 83.69 87 LEU A O 1
ATOM 692 N N . GLU A 1 88 ? -13.336 4.959 12.563 1.00 83.31 88 GLU A N 1
ATOM 693 C CA . GLU A 1 88 ? -14.399 5.846 12.055 1.00 83.31 88 GLU A CA 1
ATOM 694 C C . GLU A 1 88 ? -15.787 5.505 12.632 1.00 83.31 88 GLU A C 1
ATOM 696 O O . GLU A 1 88 ? -16.632 6.389 12.753 1.00 83.31 88 GLU A O 1
ATOM 701 N N . ARG A 1 89 ? -16.014 4.252 13.052 1.00 86.00 89 ARG A N 1
ATOM 702 C CA . ARG A 1 89 ? -17.233 3.802 13.754 1.00 86.00 89 ARG A CA 1
ATOM 703 C C . ARG A 1 89 ? -17.173 3.981 15.278 1.00 86.00 89 ARG A C 1
ATOM 705 O O . ARG A 1 89 ? -18.149 3.676 15.958 1.00 86.00 89 ARG A O 1
ATOM 712 N N . GLY A 1 90 ? -16.057 4.467 15.825 1.00 85.56 90 GLY A N 1
ATOM 713 C CA . GLY A 1 90 ? -15.873 4.701 17.261 1.00 85.56 90 GLY A CA 1
ATOM 714 C C . GLY A 1 90 ? -15.397 3.489 18.075 1.00 85.56 90 GLY A C 1
ATOM 715 O O . GLY A 1 90 ? -15.421 3.541 19.307 1.00 85.56 90 GLY A O 1
ATOM 716 N N . GLU A 1 91 ? -14.949 2.404 17.433 1.00 86.06 91 GLU A N 1
ATOM 717 C CA . GLU A 1 91 ? -14.366 1.245 18.128 1.00 86.06 91 GLU A CA 1
ATOM 718 C C . GLU A 1 91 ? -12.989 1.593 18.729 1.00 86.06 91 GLU A C 1
ATOM 720 O O . GLU A 1 91 ? -12.171 2.235 18.076 1.00 86.06 91 GLU A O 1
ATOM 725 N N . LYS A 1 92 ? -12.699 1.158 19.967 1.00 74.81 92 LYS A N 1
ATOM 726 C CA . LYS A 1 92 ? -11.456 1.521 20.690 1.00 74.81 92 LYS A CA 1
ATOM 727 C C . LYS A 1 92 ? -10.398 0.410 20.773 1.00 74.81 92 LYS A C 1
ATOM 729 O O . LYS A 1 92 ? -9.230 0.720 20.982 1.00 74.81 92 LYS A O 1
ATOM 734 N N . ASP A 1 93 ? -10.774 -0.856 20.587 1.00 68.81 93 ASP A N 1
ATOM 735 C CA . ASP A 1 93 ? -9.860 -2.010 20.645 1.00 68.81 93 ASP A CA 1
ATOM 736 C C . ASP A 1 93 ? -9.856 -2.776 19.312 1.00 68.81 93 ASP A C 1
ATOM 738 O O . ASP A 1 93 ? -10.649 -3.686 19.069 1.00 68.81 93 ASP A O 1
ATOM 742 N N . VAL A 1 94 ? -8.984 -2.336 18.405 1.00 69.25 94 VAL A N 1
ATOM 743 C CA . VAL A 1 94 ? -8.999 -2.737 16.986 1.00 69.25 94 VAL A CA 1
ATOM 744 C C . VAL A 1 94 ? -7.710 -3.424 16.530 1.00 69.25 94 VAL A C 1
ATOM 746 O O . VAL A 1 94 ? -7.717 -4.181 15.556 1.00 69.25 94 VAL A O 1
ATOM 749 N N . SER A 1 95 ? -6.600 -3.227 17.247 1.00 67.69 95 SER A N 1
ATOM 750 C CA . SER A 1 95 ? -5.266 -3.664 16.815 1.00 67.69 95 SER A CA 1
ATOM 751 C C . SER A 1 95 ? -5.101 -5.188 16.849 1.00 67.69 95 SER A C 1
ATOM 753 O O . SER A 1 95 ? -4.647 -5.786 15.872 1.00 67.69 95 SER A O 1
ATOM 755 N N . GLY A 1 96 ? -5.531 -5.848 17.930 1.00 68.81 96 GLY A N 1
ATOM 756 C CA . GLY A 1 96 ? -5.374 -7.297 18.093 1.00 68.81 96 GLY A CA 1
ATOM 757 C C . GLY A 1 96 ? -6.167 -8.124 17.073 1.00 68.81 96 GLY A C 1
ATOM 758 O O . GLY A 1 96 ? -5.711 -9.184 16.636 1.00 68.81 96 GLY A O 1
ATOM 759 N N . ARG A 1 97 ? -7.342 -7.637 16.653 1.00 68.12 97 ARG A N 1
ATOM 760 C CA . ARG A 1 97 ? -8.195 -8.309 15.657 1.00 68.12 97 ARG A CA 1
ATOM 761 C C . ARG A 1 97 ? -7.688 -8.102 14.234 1.00 68.12 97 ARG A C 1
ATOM 763 O O . ARG A 1 97 ? -7.619 -9.073 13.482 1.00 68.12 97 ARG A O 1
ATOM 770 N N . ALA A 1 98 ? -7.257 -6.888 13.895 1.00 68.62 98 ALA A N 1
ATOM 771 C CA . ALA A 1 98 ? -6.687 -6.588 12.585 1.00 68.62 98 ALA A CA 1
ATOM 772 C C . ALA A 1 98 ? -5.444 -7.444 12.294 1.00 68.62 98 ALA A C 1
ATOM 774 O O . ALA A 1 98 ? -5.338 -8.040 11.226 1.00 68.62 98 ALA A O 1
ATOM 775 N N . VAL A 1 99 ? -4.548 -7.607 13.276 1.00 70.06 99 VAL A N 1
ATOM 776 C CA . VAL A 1 99 ? -3.358 -8.463 13.126 1.00 70.06 99 VAL A CA 1
ATOM 777 C C . VAL A 1 99 ? -3.737 -9.930 12.900 1.00 70.06 99 VAL A C 1
ATOM 779 O O . VAL A 1 99 ? -3.136 -10.593 12.055 1.00 70.06 99 VAL A O 1
ATOM 782 N N . LYS A 1 100 ? -4.742 -10.453 13.615 1.00 71.50 100 LYS A N 1
ATOM 783 C CA . LYS A 1 100 ? -5.230 -11.829 13.411 1.00 71.50 100 LYS A CA 1
ATOM 784 C C . LYS A 1 100 ? -5.821 -12.021 12.014 1.00 71.50 100 LYS A C 1
ATOM 786 O O . LYS A 1 100 ? -5.549 -13.038 11.382 1.00 71.50 100 LYS A O 1
ATOM 791 N N . TYR A 1 101 ? -6.581 -11.044 11.525 1.00 69.38 101 TYR A N 1
ATOM 792 C CA . TYR A 1 101 ? -7.173 -11.095 10.192 1.00 69.38 101 TYR A CA 1
ATOM 793 C C . TYR A 1 101 ? -6.113 -11.023 9.088 1.00 69.38 101 TYR A C 1
ATOM 795 O O . TYR A 1 101 ? -6.085 -11.888 8.219 1.00 69.38 101 TYR A O 1
ATOM 803 N N . VAL A 1 102 ? -5.168 -10.079 9.173 1.00 69.06 102 VAL A N 1
ATOM 804 C CA . VAL A 1 102 ? -4.052 -9.975 8.215 1.00 69.06 102 VAL A CA 1
ATOM 805 C C . VAL A 1 102 ? -3.204 -11.251 8.207 1.00 69.06 102 VAL A C 1
ATOM 807 O O . VAL A 1 102 ? -2.815 -11.713 7.139 1.00 69.06 102 VAL A O 1
ATOM 810 N N . ARG A 1 103 ? -2.963 -11.878 9.369 1.00 69.38 103 ARG A N 1
ATOM 811 C CA . ARG A 1 103 ? -2.279 -13.183 9.443 1.00 69.38 103 ARG A CA 1
ATOM 812 C C . ARG A 1 103 ? -3.066 -14.296 8.753 1.00 69.38 103 ARG A C 1
ATOM 814 O O . ARG A 1 103 ? -2.465 -15.081 8.030 1.00 69.38 103 ARG A O 1
ATOM 821 N N . ARG A 1 104 ? -4.390 -14.346 8.943 1.00 67.56 104 ARG A N 1
ATOM 822 C CA . ARG A 1 104 ? -5.267 -15.321 8.274 1.00 67.56 104 ARG A CA 1
ATOM 823 C C . ARG A 1 104 ? -5.265 -15.135 6.758 1.00 67.56 104 ARG A C 1
ATOM 825 O O . A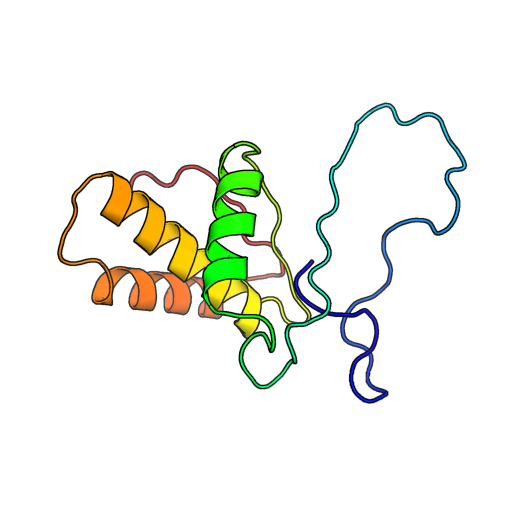RG A 1 104 ? -5.174 -16.118 6.026 1.00 67.56 104 ARG A O 1
ATOM 832 N N . LEU A 1 105 ? -5.309 -13.887 6.298 1.00 62.53 105 LEU A N 1
ATOM 833 C CA . LEU A 1 105 ? -5.167 -13.557 4.886 1.00 62.53 105 LEU A CA 1
ATOM 834 C C . LEU A 1 105 ? -3.790 -13.980 4.354 1.00 62.53 105 LEU A C 1
ATOM 836 O O . LEU A 1 105 ? -3.724 -14.672 3.349 1.00 62.53 105 LEU A O 1
ATOM 840 N N . ALA A 1 106 ? -2.695 -13.688 5.058 1.00 60.88 106 ALA A N 1
ATOM 841 C CA . ALA A 1 106 ? -1.350 -14.089 4.635 1.00 60.88 106 ALA A CA 1
ATOM 842 C C . ALA A 1 106 ? -1.183 -15.615 4.463 1.00 60.88 106 ALA A C 1
ATOM 844 O O . ALA A 1 106 ? -0.435 -16.042 3.589 1.00 60.88 106 ALA A O 1
ATOM 845 N N . SER A 1 107 ? -1.899 -16.435 5.243 1.00 55.59 107 SER A N 1
ATOM 846 C CA . SER A 1 107 ? -1.920 -17.902 5.092 1.00 55.59 107 SER A CA 1
ATOM 847 C C . SER A 1 107 ? -2.768 -18.434 3.922 1.00 55.59 107 SER A C 1
ATOM 849 O O . SER A 1 107 ? -2.685 -19.623 3.633 1.00 55.59 107 SER A O 1
ATOM 851 N N . GLY A 1 108 ? -3.575 -17.597 3.254 1.00 52.25 108 GLY A N 1
ATOM 852 C CA . GLY A 1 108 ? -4.477 -18.012 2.165 1.00 52.25 108 GLY A CA 1
ATOM 853 C C . GLY A 1 108 ? -4.531 -17.074 0.952 1.00 52.25 108 GLY A C 1
ATOM 854 O O . GLY A 1 108 ? -5.362 -17.269 0.069 1.00 52.25 108 GLY A O 1
ATOM 855 N N . MET A 1 109 ? -3.688 -16.041 0.889 1.00 47.62 109 MET A N 1
ATOM 856 C CA . MET A 1 109 ? -3.731 -15.028 -0.167 1.00 47.62 109 MET A CA 1
ATOM 857 C C . MET A 1 109 ? -3.053 -15.506 -1.455 1.00 47.62 109 MET A C 1
ATOM 859 O O . MET A 1 109 ? -1.844 -15.381 -1.629 1.00 47.62 109 MET A O 1
ATOM 863 N N . SER A 1 110 ? -3.863 -15.955 -2.410 1.00 43.56 110 SER A N 1
ATOM 864 C CA . SER A 1 110 ? -3.518 -15.967 -3.831 1.00 43.56 110 SER A CA 1
ATOM 865 C C . SER A 1 110 ? -3.720 -14.562 -4.415 1.00 43.56 110 SER A C 1
ATOM 867 O O . SER A 1 110 ? -4.827 -14.234 -4.819 1.00 43.56 110 SER A O 1
ATOM 869 N N . ASN A 1 111 ? -2.676 -13.725 -4.416 1.00 42.94 111 ASN A N 1
ATOM 870 C CA . ASN A 1 111 ? -2.472 -12.468 -5.178 1.00 42.94 111 ASN A CA 1
ATOM 871 C C . ASN A 1 111 ? -3.565 -11.363 -5.208 1.00 42.94 111 ASN A C 1
ATOM 873 O O . ASN A 1 111 ? -3.282 -10.270 -5.697 1.00 42.94 111 ASN A O 1
ATOM 877 N N . LEU A 1 112 ? -4.769 -11.576 -4.673 1.00 46.41 112 LEU A N 1
ATOM 878 C CA . LEU A 1 112 ? -5.921 -10.691 -4.827 1.00 46.41 112 LEU A CA 1
ATOM 879 C C . LEU A 1 112 ? -6.715 -10.633 -3.512 1.00 46.41 112 LEU A C 1
ATOM 881 O O . LEU A 1 112 ? -7.486 -11.536 -3.194 1.00 46.41 112 LEU A O 1
ATOM 885 N N . ALA A 1 113 ? -6.533 -9.568 -2.727 1.00 50.53 113 ALA A N 1
ATOM 886 C CA . ALA A 1 113 ? -7.459 -9.262 -1.638 1.00 50.53 113 ALA A CA 1
ATOM 887 C C . ALA A 1 113 ? -8.692 -8.579 -2.242 1.00 50.53 113 ALA A C 1
ATOM 889 O O . ALA A 1 113 ? -8.603 -7.445 -2.715 1.00 50.53 113 ALA A O 1
ATOM 890 N N . ARG A 1 114 ? -9.829 -9.280 -2.269 1.00 48.62 114 ARG A N 1
ATOM 891 C CA . ARG A 1 114 ? -11.114 -8.725 -2.705 1.00 48.62 114 ARG A CA 1
ATOM 892 C C . ARG A 1 114 ? -11.791 -8.085 -1.493 1.00 48.62 114 ARG A C 1
ATOM 894 O O . ARG A 1 114 ? -12.045 -8.760 -0.501 1.00 48.62 114 ARG A O 1
ATOM 901 N N . PHE A 1 115 ? -12.050 -6.782 -1.564 1.00 50.78 115 PHE A N 1
ATOM 902 C CA . PHE A 1 115 ? -12.798 -6.047 -0.540 1.00 50.78 115 PHE A CA 1
ATOM 903 C C . PHE A 1 115 ? -14.297 -6.269 -0.751 1.00 50.78 115 PHE A C 1
ATOM 905 O O . PHE A 1 115 ? -15.006 -5.383 -1.225 1.00 50.78 115 PHE A O 1
ATOM 912 N N . GLU A 1 116 ? -14.776 -7.472 -0.459 1.00 40.84 116 GLU A N 1
ATOM 913 C CA . GLU A 1 116 ? -16.205 -7.679 -0.237 1.00 40.84 116 GLU A CA 1
ATOM 914 C C . GLU A 1 116 ? -16.501 -7.365 1.227 1.00 40.84 116 GLU A C 1
ATOM 916 O O . GLU A 1 116 ? -15.679 -7.639 2.100 1.00 40.84 116 GLU A O 1
ATOM 921 N N . GLY A 1 117 ? -17.615 -6.670 1.466 1.00 41.28 117 GLY A N 1
ATOM 922 C CA . GLY A 1 117 ? -18.021 -6.162 2.773 1.00 41.28 117 GLY A CA 1
ATOM 923 C C . GLY A 1 117 ? -18.281 -7.283 3.771 1.00 41.28 117 GLY A C 1
ATOM 924 O O . GLY A 1 117 ? -19.431 -7.623 4.032 1.00 41.28 117 GLY A O 1
ATOM 925 N N . ASP A 1 118 ? -17.208 -7.839 4.318 1.00 37.50 118 ASP A N 1
ATOM 926 C CA . ASP A 1 118 ? -17.257 -8.889 5.320 1.00 37.50 118 ASP A CA 1
ATOM 927 C C . ASP A 1 118 ? -17.926 -8.319 6.589 1.00 37.50 118 ASP A C 1
ATOM 929 O O . ASP A 1 118 ? -17.525 -7.246 7.062 1.00 37.50 118 ASP A O 1
ATOM 933 N N . PRO A 1 119 ? -18.964 -8.970 7.144 1.00 37.19 119 PRO A N 1
ATOM 934 C CA . PRO A 1 119 ? -19.796 -8.407 8.208 1.00 37.19 119 PRO A CA 1
ATOM 935 C C . PRO A 1 119 ? -19.164 -8.504 9.615 1.00 37.19 119 PRO A C 1
ATOM 937 O O . PRO A 1 119 ? -19.891 -8.549 10.607 1.00 37.19 119 PRO A O 1
ATOM 940 N N . PHE A 1 120 ? -17.830 -8.527 9.729 1.00 40.38 120 PHE A N 1
ATOM 941 C CA . PHE A 1 120 ? -17.103 -8.695 11.000 1.00 40.38 120 PHE A CA 1
ATOM 942 C C . PHE A 1 120 ? -16.495 -7.412 11.583 1.00 40.38 120 PHE A C 1
ATOM 944 O O . PHE A 1 120 ? -15.876 -6.611 10.843 1.00 40.38 120 PHE A O 1
#

Sequence (120 aa):
MLCNVMECGKPKCEQYWPLTADTPAQHSVEHFHWTDWPDRGVPNSTTLAIFRMLRKVNRLTPCVVHCSAGIGRTGTVVGIDMIYRRLERGEKDVSGRAVKYVRRLASGMSNLARFEGDPF

Radius of gyration: 15.43 Å; chains: 1; bounding box: 37×29×49 Å

Organism: NCBI:txid51022

Foldseek 3Di:
DEEDCDDPNDGQDDPPDDPDDPDDDPDDDDDDYHHQQHPPDGRPDDPCVLVVVLVVCVVVPFDWDFTRQRQDPVLVSQLVSQQVVVVVVVDDPRNVVSVVVSVVCNVPDPGTDTPDPDVD